Protein AF-A0A9E1XPZ1-F1 (afdb_monomer_lite)

Secondary structure (DSSP, 8-state):
--TTHHHHHHHHHHHTT-EEEEEEE-SS-EEEEEE--SSS-HHHHHHHHHHHHHHHHHT-

Sequence (60 aa):
MRGGLVGHLHGIVGKEGAEILSANTIDDHVHLLLAMKPTPAPSDLVRKIKTNSSRWIHGR

Structure (mmCIF, N/CA/C/O backbone):
data_AF-A0A9E1XPZ1-F1
#
_entry.id   AF-A0A9E1XPZ1-F1
#
loop_
_atom_site.group_PDB
_atom_site.id
_atom_site.type_symbol
_atom_site.label_atom_id
_atom_site.label_alt_id
_atom_site.label_comp_id
_atom_site.label_asym_id
_atom_site.label_entity_id
_atom_site.label_seq_id
_atom_site.pdbx_PDB_ins_code
_atom_site.Cartn_x
_atom_site.Cartn_y
_atom_site.Cartn_z
_atom_site.occupancy
_atom_site.B_iso_or_equiv
_atom_site.auth_seq_id
_atom_site.auth_comp_id
_atom_site.auth_asym_id
_atom_site.auth_atom_id
_atom_site.pdbx_PDB_model_num
ATOM 1 N N . MET A 1 1 ? 9.457 -2.420 -14.527 1.00 60.69 1 MET A N 1
ATOM 2 C CA . MET A 1 1 ? 9.388 -2.318 -13.043 1.00 60.69 1 MET A CA 1
ATOM 3 C C . MET A 1 1 ? 10.452 -3.215 -12.388 1.00 60.69 1 MET A C 1
ATOM 5 O O . MET A 1 1 ? 10.775 -4.242 -12.970 1.00 60.69 1 MET A O 1
ATOM 9 N N . ARG A 1 2 ? 11.032 -2.870 -11.221 1.00 65.06 2 ARG A N 1
ATOM 10 C CA . ARG A 1 2 ? 12.014 -3.748 -10.529 1.00 65.06 2 ARG A CA 1
ATOM 11 C C . ARG A 1 2 ? 11.340 -5.052 -10.074 1.00 65.06 2 ARG A C 1
ATOM 13 O O . ARG A 1 2 ? 10.323 -4.982 -9.390 1.00 65.06 2 ARG A O 1
ATOM 20 N N . GLY A 1 3 ? 11.951 -6.208 -10.352 1.00 77.25 3 GLY A N 1
ATOM 21 C CA . GLY A 1 3 ? 11.389 -7.546 -10.083 1.00 77.25 3 GLY A CA 1
ATOM 22 C C . GLY A 1 3 ? 11.069 -7.893 -8.617 1.00 77.25 3 GLY A C 1
ATOM 23 O O . GLY A 1 3 ? 10.506 -8.947 -8.361 1.00 77.25 3 GLY A O 1
ATOM 24 N N . GLY A 1 4 ? 11.382 -7.021 -7.649 1.00 90.69 4 GLY A N 1
ATOM 25 C CA . GLY A 1 4 ? 11.109 -7.229 -6.219 1.00 90.69 4 GLY A CA 1
ATOM 26 C C . GLY A 1 4 ? 10.042 -6.316 -5.603 1.00 90.69 4 GLY A C 1
ATOM 27 O O . GLY A 1 4 ? 9.782 -6.429 -4.406 1.00 90.69 4 GLY A O 1
ATOM 28 N N . LEU A 1 5 ? 9.433 -5.398 -6.370 1.00 92.88 5 LEU A N 1
ATOM 29 C CA . LEU A 1 5 ? 8.533 -4.390 -5.791 1.00 92.88 5 LEU A CA 1
ATOM 30 C C . LEU A 1 5 ? 7.290 -5.016 -5.148 1.00 92.88 5 LEU A C 1
ATOM 32 O O . LEU A 1 5 ? 6.947 -4.654 -4.028 1.00 92.88 5 LEU A O 1
ATOM 36 N N . VAL A 1 6 ? 6.642 -5.968 -5.823 1.00 95.12 6 VAL A N 1
ATOM 37 C CA . VAL A 1 6 ? 5.423 -6.617 -5.310 1.00 95.12 6 VAL A CA 1
ATOM 38 C C . VAL A 1 6 ? 5.705 -7.325 -3.985 1.00 95.12 6 VAL A C 1
ATO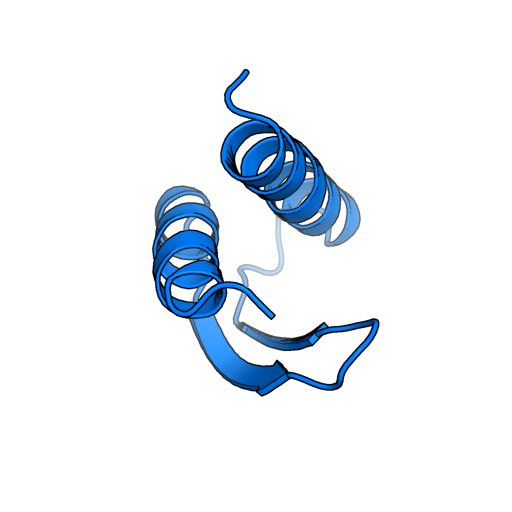M 40 O O . VAL A 1 6 ? 5.025 -7.062 -2.998 1.00 95.12 6 VAL A O 1
ATOM 43 N N . GLY A 1 7 ? 6.770 -8.128 -3.911 1.00 95.94 7 GLY A N 1
ATOM 44 C CA . GLY A 1 7 ? 7.176 -8.777 -2.659 1.00 95.94 7 GLY A CA 1
ATOM 45 C C . GLY A 1 7 ? 7.478 -7.774 -1.539 1.00 95.94 7 GLY A C 1
ATOM 46 O O . GLY A 1 7 ? 7.080 -7.977 -0.392 1.00 95.94 7 GLY A O 1
ATOM 47 N N . HIS A 1 8 ? 8.109 -6.643 -1.867 1.00 96.38 8 HIS A N 1
ATOM 48 C CA . HIS A 1 8 ? 8.351 -5.581 -0.892 1.00 96.38 8 HIS A CA 1
ATOM 49 C C . HIS A 1 8 ? 7.049 -4.930 -0.390 1.00 96.38 8 HIS A C 1
ATOM 51 O O . HIS A 1 8 ? 6.906 -4.684 0.809 1.00 96.38 8 HIS A O 1
ATOM 57 N N . LEU A 1 9 ? 6.078 -4.699 -1.280 1.00 97.31 9 LEU A N 1
ATOM 58 C CA . LEU A 1 9 ? 4.754 -4.177 -0.928 1.00 97.31 9 LEU A CA 1
ATOM 59 C C . LEU A 1 9 ? 3.999 -5.135 0.000 1.00 97.31 9 LEU A C 1
ATOM 61 O O . LEU A 1 9 ? 3.465 -4.674 1.007 1.00 97.31 9 LEU A O 1
ATOM 65 N N . HIS A 1 10 ? 4.024 -6.446 -0.270 1.00 97.56 10 HIS A N 1
ATOM 66 C CA . HIS A 1 10 ? 3.465 -7.455 0.640 1.00 97.56 10 HIS A CA 1
ATOM 67 C C . HIS A 1 10 ? 4.075 -7.343 2.044 1.00 97.56 10 HIS A C 1
ATOM 69 O O . HIS A 1 10 ? 3.347 -7.347 3.036 1.00 97.56 10 HIS A O 1
ATOM 75 N N . GLY A 1 11 ? 5.397 -7.167 2.137 1.00 97.75 11 GLY A N 1
ATOM 76 C CA . GLY A 1 11 ? 6.082 -6.982 3.416 1.00 97.75 11 GLY A CA 1
ATOM 77 C C . GLY A 1 11 ? 5.665 -5.710 4.165 1.00 97.75 11 GLY A C 1
ATOM 78 O O . GLY A 1 11 ? 5.529 -5.743 5.387 1.00 97.75 11 GLY A O 1
ATOM 79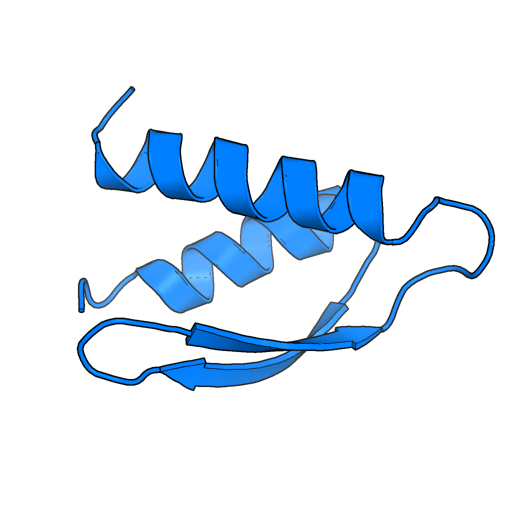 N N . ILE A 1 12 ? 5.447 -4.593 3.462 1.00 97.94 12 ILE A N 1
ATOM 80 C CA . ILE A 1 12 ? 4.951 -3.352 4.081 1.00 97.94 12 ILE A CA 1
ATOM 81 C C . ILE A 1 12 ? 3.514 -3.543 4.574 1.00 97.94 12 ILE A C 1
ATOM 83 O O . ILE A 1 12 ? 3.227 -3.259 5.733 1.00 97.94 12 ILE A O 1
ATOM 87 N N . VAL A 1 13 ? 2.628 -4.042 3.711 1.00 98.06 13 VAL A N 1
ATOM 88 C CA . VAL A 1 13 ? 1.198 -4.207 4.011 1.00 98.06 13 VAL A CA 1
ATOM 89 C C . VAL A 1 13 ? 0.981 -5.172 5.180 1.00 98.06 13 VAL A C 1
ATOM 91 O O . VAL A 1 13 ? 0.241 -4.842 6.107 1.00 98.06 13 VAL A O 1
ATOM 94 N N . GLY A 1 14 ? 1.707 -6.294 5.211 1.00 97.81 14 GLY A N 1
ATOM 95 C CA . GLY A 1 14 ? 1.636 -7.258 6.312 1.00 97.81 14 GLY A CA 1
ATOM 96 C C . GLY A 1 14 ? 2.086 -6.685 7.661 1.00 97.81 14 GLY A C 1
ATOM 97 O O . GLY A 1 14 ? 1.473 -6.973 8.687 1.00 97.81 14 GLY A O 1
ATOM 98 N N . LYS A 1 15 ? 3.106 -5.812 7.681 1.00 97.62 15 LYS A N 1
ATOM 99 C CA . LYS A 1 15 ? 3.557 -5.133 8.915 1.00 97.62 15 LYS A CA 1
ATOM 100 C C . LYS A 1 15 ? 2.519 -4.168 9.487 1.00 97.62 15 LYS A C 1
ATOM 102 O O . LYS A 1 15 ? 2.512 -3.943 10.692 1.00 97.62 15 LYS A O 1
ATOM 107 N N . GLU A 1 16 ? 1.649 -3.622 8.643 1.00 96.94 16 GLU A N 1
ATOM 108 C CA . GLU A 1 16 ? 0.552 -2.738 9.054 1.00 96.94 16 GLU A CA 1
ATOM 109 C C . GLU A 1 16 ? -0.733 -3.526 9.402 1.00 96.94 16 GLU A C 1
ATOM 111 O O . GLU A 1 16 ? -1.782 -2.933 9.652 1.00 96.94 16 GLU A O 1
ATOM 116 N N . GLY A 1 17 ? -0.675 -4.866 9.440 1.00 96.56 17 GLY A N 1
ATOM 117 C CA . GLY A 1 17 ? -1.813 -5.720 9.800 1.00 96.56 17 GLY A CA 1
ATOM 118 C C . GLY A 1 17 ? -2.925 -5.757 8.746 1.00 96.56 17 GLY A C 1
ATOM 119 O O . GLY A 1 17 ? -4.089 -5.963 9.097 1.00 96.56 17 GLY A O 1
ATOM 120 N N . ALA A 1 18 ? -2.569 -5.527 7.481 1.00 97.69 18 ALA A N 1
ATOM 121 C CA . ALA A 1 18 ? -3.432 -5.631 6.310 1.00 97.69 18 ALA A CA 1
ATOM 122 C C . ALA A 1 18 ? -2.906 -6.719 5.353 1.00 97.69 18 ALA A C 1
ATOM 124 O O . ALA A 1 18 ? -1.799 -7.233 5.525 1.00 97.69 18 ALA A O 1
ATOM 125 N N . GLU A 1 19 ? -3.688 -7.061 4.331 1.00 98.19 19 GLU A N 1
ATOM 126 C CA . GLU A 1 19 ? -3.350 -8.087 3.339 1.00 98.19 19 GLU A CA 1
ATOM 127 C C . GLU A 1 19 ? -3.547 -7.561 1.912 1.00 98.19 19 GLU A C 1
ATOM 129 O O . GLU A 1 19 ? -4.486 -6.813 1.638 1.00 98.19 19 GLU A O 1
ATOM 134 N N . ILE A 1 20 ? -2.662 -7.956 0.993 1.00 98.19 20 ILE A N 1
ATOM 135 C CA . ILE A 1 20 ? -2.842 -7.740 -0.446 1.00 98.19 20 ILE A CA 1
ATOM 136 C C . ILE A 1 20 ? -3.547 -8.971 -1.015 1.00 98.19 20 ILE A C 1
ATOM 138 O O . ILE A 1 20 ? -2.944 -10.038 -1.089 1.00 98.19 20 ILE A O 1
ATOM 142 N N . LEU A 1 21 ? -4.796 -8.805 -1.445 1.00 98.25 21 LEU A N 1
ATOM 143 C CA . LEU A 1 21 ? -5.595 -9.866 -2.067 1.00 98.25 21 LEU A CA 1
ATOM 144 C C . LEU A 1 21 ? -5.247 -10.050 -3.548 1.00 98.25 21 LEU A C 1
ATOM 146 O O . LEU A 1 21 ? -5.348 -11.145 -4.091 1.00 98.25 21 LEU A O 1
ATOM 150 N N . SER A 1 22 ? -4.866 -8.961 -4.216 1.00 97.75 22 SER A N 1
ATOM 151 C CA . SER A 1 22 ? -4.398 -8.979 -5.600 1.00 97.75 22 SER A CA 1
ATOM 152 C C . SER A 1 22 ? -3.492 -7.782 -5.872 1.00 97.75 22 SER A C 1
ATOM 154 O O . SER A 1 22 ? -3.716 -6.688 -5.345 1.00 97.75 22 SER A O 1
ATOM 156 N N . ALA A 1 23 ? -2.472 -7.989 -6.700 1.00 95.94 23 ALA A N 1
ATOM 157 C CA . ALA A 1 23 ? -1.554 -6.954 -7.149 1.00 95.94 23 ALA A CA 1
ATOM 158 C C . ALA A 1 23 ? -1.341 -7.074 -8.657 1.00 95.94 23 ALA A C 1
ATOM 160 O O . ALA A 1 23 ? -1.043 -8.156 -9.159 1.00 95.94 23 ALA A O 1
ATOM 161 N N . ASN A 1 24 ? -1.450 -5.951 -9.365 1.00 93.56 24 ASN A N 1
ATOM 162 C CA . ASN A 1 24 ? -1.126 -5.862 -10.784 1.00 93.56 24 ASN A CA 1
ATOM 163 C C . ASN A 1 24 ? -0.178 -4.690 -11.036 1.00 93.56 24 ASN A C 1
ATOM 165 O O . ASN A 1 24 ? -0.346 -3.615 -10.460 1.00 93.56 24 ASN A O 1
ATOM 169 N N . THR A 1 25 ? 0.805 -4.888 -11.906 1.00 91.00 25 THR A N 1
ATOM 170 C CA . THR A 1 25 ? 1.812 -3.881 -12.246 1.00 91.00 25 THR A CA 1
ATOM 171 C C . THR A 1 25 ? 1.708 -3.509 -13.714 1.00 91.00 25 THR A C 1
ATOM 173 O O . THR A 1 25 ? 1.712 -4.389 -14.571 1.00 91.00 25 THR A O 1
ATOM 176 N N . ILE A 1 26 ? 1.680 -2.212 -13.983 1.00 91.50 26 ILE A N 1
ATOM 177 C CA . ILE A 1 26 ? 1.823 -1.607 -15.306 1.00 91.50 26 ILE A CA 1
ATOM 178 C C . ILE A 1 26 ? 3.186 -0.892 -15.335 1.00 91.50 26 ILE A C 1
ATOM 180 O O . ILE A 1 26 ? 3.864 -0.785 -14.307 1.00 91.50 26 ILE A O 1
ATOM 184 N N . ASP A 1 27 ? 3.632 -0.434 -16.500 1.00 89.44 27 ASP A N 1
ATOM 185 C CA . ASP A 1 27 ? 4.965 0.151 -16.668 1.00 89.44 27 ASP A CA 1
ATOM 186 C C . ASP A 1 27 ? 5.242 1.347 -15.742 1.00 89.44 27 ASP A C 1
ATOM 188 O O . ASP A 1 27 ? 6.365 1.489 -15.246 1.00 89.44 27 ASP A O 1
ATOM 192 N N . ASP A 1 28 ? 4.228 2.162 -15.446 1.00 92.50 28 ASP A N 1
ATOM 193 C CA . ASP A 1 28 ? 4.334 3.396 -14.661 1.00 92.50 28 ASP A CA 1
ATOM 194 C C . ASP A 1 28 ? 3.567 3.376 -13.323 1.00 92.50 28 ASP A C 1
ATOM 196 O O . ASP A 1 28 ? 3.774 4.261 -12.488 1.00 92.50 28 ASP A O 1
ATOM 200 N N . HIS A 1 29 ? 2.722 2.372 -13.063 1.00 92.31 29 HIS A N 1
ATOM 201 C CA . HIS A 1 29 ? 1.938 2.295 -11.825 1.00 92.31 29 HIS A CA 1
ATOM 202 C C . HIS A 1 29 ? 1.626 0.864 -11.359 1.00 92.31 29 HIS A C 1
ATOM 204 O O . HIS A 1 29 ? 1.853 -0.125 -12.050 1.00 92.31 29 HIS A O 1
ATOM 210 N N . VAL A 1 30 ? 1.108 0.752 -10.134 1.00 94.38 30 VAL A N 1
ATOM 211 C CA . VAL A 1 30 ? 0.670 -0.507 -9.517 1.00 94.38 30 VAL A CA 1
ATOM 212 C C . VAL A 1 30 ? -0.762 -0.363 -9.008 1.00 94.38 30 VAL A C 1
ATOM 214 O O . VAL A 1 30 ? -1.106 0.645 -8.389 1.00 94.38 30 VAL A O 1
ATOM 217 N N . HIS A 1 31 ? -1.577 -1.388 -9.235 1.00 95.56 31 HIS A N 1
ATOM 218 C CA . HIS A 1 31 ? -2.893 -1.555 -8.629 1.00 95.56 31 HIS A CA 1
ATOM 219 C C . HIS A 1 31 ? -2.811 -2.584 -7.507 1.00 95.56 31 HIS A C 1
ATOM 221 O O . HIS A 1 31 ? -2.278 -3.676 -7.705 1.00 95.56 31 HIS A O 1
ATOM 227 N N . LEU A 1 32 ? -3.366 -2.246 -6.344 1.00 97.56 32 LEU A N 1
ATOM 228 C CA . LEU A 1 32 ? -3.449 -3.134 -5.189 1.00 97.56 32 LEU A CA 1
ATOM 229 C C . LEU A 1 32 ? -4.906 -3.249 -4.745 1.00 97.56 32 LEU A C 1
ATOM 231 O O . LEU A 1 32 ? -5.568 -2.233 -4.531 1.00 97.56 32 LEU A O 1
ATOM 235 N N . LEU A 1 33 ? -5.37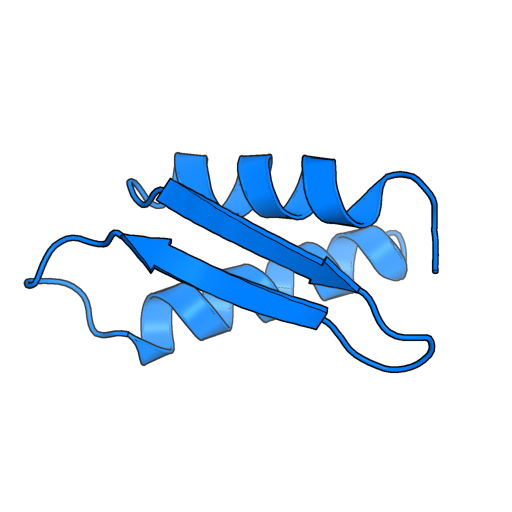3 -4.480 -4.562 1.00 98.19 33 LEU A N 1
ATOM 236 C CA . LEU A 1 33 ? -6.604 -4.785 -3.842 1.00 98.19 33 LEU A CA 1
ATOM 237 C C . LEU A 1 33 ? -6.230 -5.223 -2.426 1.00 98.19 33 LEU A C 1
ATOM 239 O O . LEU A 1 33 ? -5.481 -6.185 -2.257 1.00 98.19 33 LEU A O 1
ATOM 243 N N . LEU A 1 34 ? -6.732 -4.507 -1.420 1.00 97.81 34 LEU A N 1
ATOM 244 C CA . LEU A 1 34 ? -6.319 -4.661 -0.026 1.00 97.81 34 LEU A CA 1
ATOM 245 C C . LEU A 1 34 ? -7.488 -5.098 0.859 1.00 97.81 34 LEU A C 1
ATOM 247 O O . LEU A 1 34 ? -8.585 -4.551 0.747 1.00 97.81 34 LEU A O 1
ATOM 251 N N . ALA A 1 35 ? -7.220 -6.007 1.793 1.00 98.12 35 ALA A N 1
ATOM 252 C CA . ALA A 1 35 ? -8.049 -6.223 2.972 1.00 98.12 35 ALA A CA 1
ATOM 253 C C . ALA A 1 35 ? -7.412 -5.510 4.171 1.00 98.12 35 ALA A C 1
ATOM 255 O O . ALA A 1 35 ? -6.222 -5.670 4.442 1.00 98.12 35 ALA A O 1
ATOM 256 N N . MET A 1 36 ? -8.195 -4.716 4.901 1.00 97.44 36 MET A N 1
ATOM 257 C CA . MET A 1 36 ? -7.729 -3.989 6.083 1.00 97.44 36 MET A CA 1
ATOM 258 C C . MET A 1 36 ? -8.808 -3.940 7.165 1.00 97.44 36 MET A C 1
ATOM 260 O O . MET A 1 36 ? -9.997 -4.087 6.885 1.00 97.44 36 MET A O 1
ATOM 264 N N . LYS A 1 37 ? -8.394 -3.703 8.414 1.00 95.50 37 LYS A N 1
ATOM 265 C CA . LYS A 1 37 ? -9.328 -3.441 9.517 1.00 95.50 37 LYS A CA 1
ATOM 266 C C . LYS A 1 37 ? -10.109 -2.142 9.254 1.00 95.50 37 LYS A C 1
ATOM 268 O O . LYS A 1 37 ? -9.539 -1.215 8.683 1.00 95.50 37 LYS A O 1
ATOM 273 N N . PRO A 1 38 ? -11.360 -2.023 9.733 1.00 95.12 38 PRO A N 1
ATOM 274 C CA . PRO A 1 38 ? -12.169 -0.816 9.537 1.00 95.12 38 PRO A CA 1
ATOM 275 C C . PRO A 1 38 ? -11.729 0.367 10.417 1.00 95.12 38 PRO A C 1
ATOM 277 O O . PRO A 1 38 ? -12.173 1.487 10.203 1.00 95.12 38 PRO A O 1
ATOM 280 N N . THR A 1 39 ? -10.896 0.120 11.434 1.00 95.31 39 THR A N 1
ATOM 281 C CA . THR A 1 39 ? -10.487 1.120 12.431 1.00 95.31 39 THR A CA 1
ATOM 282 C C . THR A 1 39 ? -9.468 2.150 11.9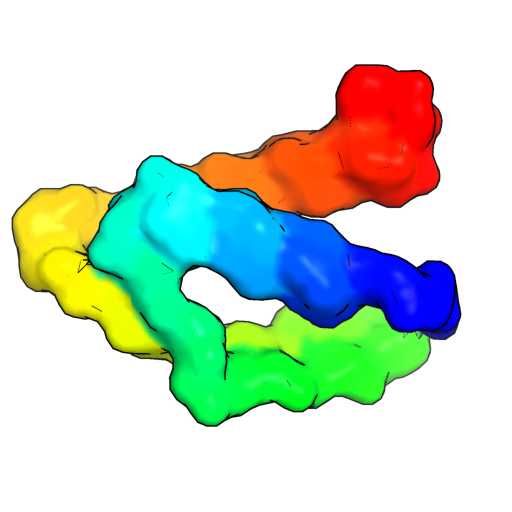18 1.00 95.31 39 THR A C 1
ATOM 284 O O . THR A 1 39 ? -9.700 3.337 12.135 1.00 95.31 39 THR A O 1
ATOM 287 N N . PRO A 1 40 ? -8.331 1.774 11.289 1.00 94.12 40 PRO A N 1
ATOM 288 C CA . PRO A 1 40 ? -7.393 2.761 10.755 1.00 94.12 40 PRO A CA 1
ATOM 289 C C . PRO A 1 40 ? -7.953 3.463 9.514 1.00 94.12 40 PRO A C 1
ATOM 291 O O . PRO A 1 40 ? -8.644 2.853 8.697 1.00 94.12 40 PRO A O 1
ATOM 294 N N . ALA A 1 41 ? -7.587 4.732 9.325 1.00 96.81 41 ALA A N 1
ATOM 295 C CA . ALA A 1 41 ? -7.940 5.443 8.106 1.00 96.81 41 ALA A CA 1
ATOM 296 C C . ALA A 1 41 ? -7.216 4.810 6.897 1.00 96.81 41 ALA A C 1
ATOM 298 O O . ALA A 1 41 ? -6.003 4.583 6.959 1.00 96.81 41 ALA A O 1
ATOM 299 N N . PRO A 1 42 ? -7.896 4.584 5.757 1.00 96.75 42 PRO A N 1
ATOM 300 C CA . PRO A 1 42 ? -7.250 4.058 4.549 1.00 96.75 42 PRO A CA 1
ATOM 301 C C . PRO A 1 42 ? -6.049 4.896 4.087 1.00 96.75 42 PRO A C 1
ATOM 303 O O . PRO A 1 42 ? -5.047 4.363 3.608 1.00 96.75 42 PRO A O 1
ATOM 306 N N . SER A 1 43 ? -6.112 6.215 4.282 1.00 97.81 43 SER A N 1
ATOM 307 C CA . SER A 1 43 ? -5.030 7.146 3.952 1.00 97.81 43 SER A CA 1
ATOM 308 C C . SER A 1 43 ? -3.752 6.900 4.759 1.00 97.81 43 SER A C 1
ATOM 310 O O . SER A 1 43 ? -2.657 7.129 4.238 1.00 97.81 43 SER A O 1
ATOM 312 N N . ASP A 1 44 ? -3.854 6.396 5.992 1.00 97.44 44 ASP A N 1
ATOM 313 C CA . ASP A 1 44 ? -2.692 6.054 6.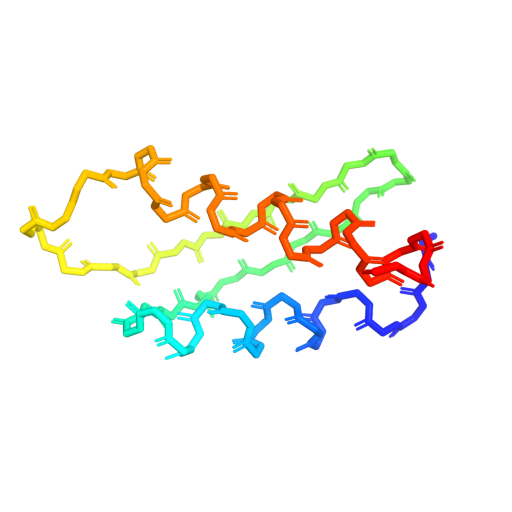812 1.00 97.44 44 ASP A CA 1
ATOM 314 C C . ASP A 1 44 ? -1.947 4.848 6.237 1.00 97.44 44 ASP A C 1
ATOM 316 O O . ASP A 1 44 ? -0.725 4.905 6.064 1.00 97.44 44 ASP A O 1
ATOM 320 N N . LEU A 1 45 ? -2.684 3.803 5.848 1.00 97.38 45 LEU A N 1
ATOM 321 C CA . LEU A 1 45 ? -2.119 2.624 5.190 1.00 97.38 45 LEU A CA 1
ATOM 322 C C . LEU A 1 45 ? -1.469 3.002 3.850 1.00 97.38 45 LEU A C 1
ATOM 324 O O . LEU A 1 45 ? -0.316 2.650 3.593 1.00 97.38 45 LEU A O 1
ATOM 328 N N . VAL A 1 46 ? -2.155 3.798 3.022 1.00 97.69 46 VAL A N 1
ATOM 329 C CA . VAL A 1 46 ? -1.610 4.271 1.737 1.00 97.69 46 VAL A CA 1
ATOM 330 C C . VAL A 1 46 ? -0.340 5.101 1.937 1.00 97.69 46 VAL A C 1
ATOM 332 O O . VAL A 1 46 ? 0.634 4.921 1.197 1.00 97.69 46 VAL A O 1
ATOM 335 N N . ARG A 1 47 ? -0.296 5.973 2.954 1.00 98.38 47 ARG A N 1
ATOM 336 C CA . ARG A 1 47 ? 0.911 6.742 3.296 1.00 98.38 47 ARG A CA 1
ATOM 337 C C . ARG A 1 47 ? 2.079 5.808 3.606 1.00 98.38 47 ARG A C 1
ATOM 339 O O . ARG A 1 47 ? 3.153 5.975 3.029 1.00 98.38 47 ARG A O 1
ATOM 346 N N . LYS A 1 48 ? 1.876 4.798 4.457 1.00 97.81 48 LYS A N 1
ATOM 347 C CA . LYS A 1 48 ? 2.913 3.811 4.811 1.00 97.81 48 LYS A CA 1
ATOM 348 C C . LYS A 1 48 ? 3.401 3.028 3.596 1.00 97.81 48 LYS A C 1
ATOM 350 O O . LYS A 1 48 ? 4.615 2.888 3.425 1.00 97.81 48 LYS A O 1
ATOM 355 N N . ILE A 1 49 ? 2.492 2.589 2.725 1.00 97.62 49 ILE A N 1
ATOM 356 C CA . ILE A 1 49 ? 2.834 1.893 1.477 1.00 97.62 49 ILE A CA 1
ATOM 357 C C . ILE A 1 49 ? 3.713 2.781 0.589 1.00 97.62 49 ILE A C 1
ATOM 359 O O . ILE A 1 49 ? 4.808 2.368 0.198 1.00 97.62 49 ILE A O 1
ATOM 363 N N . LYS A 1 50 ? 3.285 4.016 0.296 1.00 96.94 50 LYS A N 1
ATOM 364 C CA . LYS A 1 50 ? 4.009 4.916 -0.620 1.00 96.94 50 LYS A CA 1
ATOM 365 C C . LYS A 1 50 ? 5.351 5.369 -0.051 1.00 96.94 50 LYS A C 1
ATOM 367 O O . LYS A 1 50 ? 6.346 5.377 -0.773 1.00 96.94 50 LYS A O 1
ATOM 372 N N . THR A 1 51 ? 5.409 5.718 1.234 1.00 97.81 51 THR A N 1
ATOM 373 C CA . THR A 1 51 ? 6.654 6.179 1.861 1.00 97.81 51 THR A CA 1
ATOM 374 C C . THR A 1 51 ? 7.702 5.069 1.897 1.00 97.81 51 THR A C 1
ATOM 376 O O . THR A 1 51 ? 8.825 5.296 1.449 1.00 97.81 51 THR A O 1
ATOM 379 N N . ASN A 1 52 ? 7.356 3.871 2.380 1.00 97.38 52 ASN A N 1
ATOM 380 C CA . ASN A 1 52 ? 8.328 2.780 2.511 1.00 97.38 52 ASN A CA 1
ATOM 381 C C . ASN A 1 52 ? 8.760 2.214 1.150 1.00 97.38 52 ASN A C 1
ATOM 383 O O . ASN A 1 52 ? 9.947 1.972 0.942 1.00 97.38 52 ASN A O 1
ATOM 387 N N . SER A 1 53 ? 7.838 2.086 0.191 1.00 95.69 53 SER A N 1
ATOM 388 C CA . SER A 1 53 ? 8.202 1.641 -1.161 1.00 95.69 53 SER A CA 1
ATOM 389 C C . SER A 1 53 ? 9.076 2.667 -1.886 1.00 95.69 53 SER A C 1
ATOM 391 O O . SER A 1 53 ? 10.085 2.292 -2.479 1.00 95.69 53 SER A O 1
ATOM 393 N N . SER A 1 54 ? 8.771 3.967 -1.778 1.00 96.00 54 SER A N 1
ATOM 394 C CA . SER A 1 54 ? 9.631 5.029 -2.314 1.00 96.00 54 SER A CA 1
ATOM 395 C C . SER A 1 54 ? 11.026 4.972 -1.697 1.00 96.00 54 SER A C 1
ATOM 397 O O . SER A 1 54 ? 12.023 5.077 -2.407 1.00 96.00 54 SER A O 1
ATOM 399 N N . ARG A 1 55 ? 11.116 4.779 -0.382 1.00 95.69 55 ARG A N 1
ATOM 400 C CA . ARG A 1 55 ? 12.389 4.612 0.322 1.00 95.69 55 ARG A CA 1
ATOM 401 C C . ARG A 1 55 ? 13.219 3.457 -0.236 1.00 95.69 55 ARG A C 1
ATOM 403 O O . ARG A 1 55 ? 14.345 3.672 -0.681 1.00 95.69 55 ARG A O 1
ATOM 410 N N . TRP A 1 56 ? 12.612 2.281 -0.364 1.00 94.69 56 TRP A N 1
ATOM 411 C CA . TRP A 1 56 ? 13.255 1.098 -0.936 1.00 94.69 56 TRP A CA 1
ATOM 412 C C . TRP A 1 56 ? 13.678 1.278 -2.402 1.00 94.69 56 TRP A C 1
ATOM 414 O O . TRP A 1 56 ? 14.807 0.951 -2.767 1.00 94.69 56 TRP A O 1
ATOM 424 N N . ILE A 1 57 ? 12.816 1.858 -3.246 1.00 92.00 57 ILE A N 1
ATOM 425 C CA . ILE A 1 57 ? 13.130 2.112 -4.663 1.00 92.00 57 ILE A CA 1
ATOM 426 C C . ILE A 1 57 ? 14.352 3.033 -4.798 1.00 92.00 57 ILE A C 1
ATOM 428 O O . ILE A 1 57 ? 15.215 2.804 -5.645 1.00 92.00 57 ILE A O 1
ATOM 432 N N . HIS A 1 58 ? 14.461 4.048 -3.948 1.00 94.50 58 HIS A N 1
ATOM 433 C CA . HIS A 1 58 ? 15.539 5.032 -4.022 1.00 94.50 58 HIS A CA 1
ATOM 434 C C . HIS A 1 58 ? 16.750 4.689 -3.132 1.00 94.50 58 HIS A C 1
ATOM 436 O O . HIS A 1 58 ? 17.697 5.467 -3.112 1.00 94.50 58 HIS A O 1
ATOM 442 N N . GLY A 1 59 ? 16.734 3.563 -2.406 1.00 86.81 59 GLY A N 1
ATOM 443 C CA . GLY A 1 59 ? 17.845 3.123 -1.551 1.00 86.81 59 GLY A CA 1
ATOM 444 C C . GLY A 1 59 ? 18.091 3.991 -0.307 1.00 86.81 59 GLY A C 1
ATOM 445 O O . GLY A 1 59 ? 19.246 4.197 0.054 1.00 86.81 59 GLY A O 1
ATOM 446 N N . ARG A 1 60 ? 17.033 4.521 0.325 1.00 69.44 60 ARG A N 1
ATOM 447 C CA . ARG A 1 60 ? 17.082 5.469 1.465 1.00 69.44 60 ARG A CA 1
ATOM 448 C C . ARG A 1 60 ? 16.162 5.079 2.627 1.00 69.44 60 ARG A C 1
ATOM 450 O O . ARG A 1 60 ? 15.111 4.461 2.373 1.00 69.44 60 ARG A O 1
#

Radius of gyration: 11.29 Å; chains: 1; bounding box: 30×17×29 Å

pLDDT: mean 94.03, std 7.51, range [60.69, 98.38]

Foldseek 3Di:
DPPCLVVVLQVQQVVVVKGFPDWDDDPPDIDTDI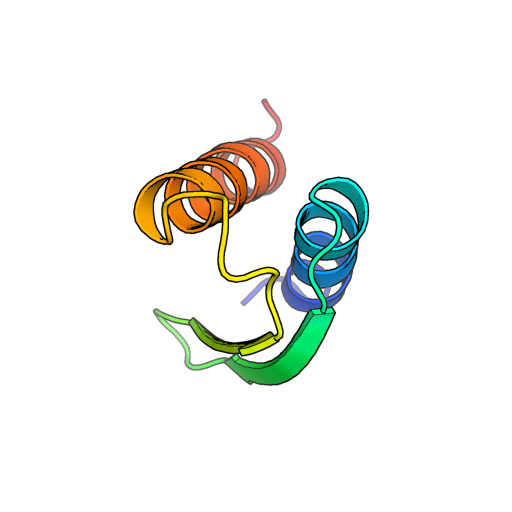GDDPPDDPVVSVCSSVVVSVCVVVVD